Protein AF-A0A1M6U6J8-F1 (afdb_monomer)

Secondary structure (DSSP, 8-state):
-HHHHHHHHGGG-----------------PPPEEEPGGGS-HHHHHHHHHHHHHHT--SS--S-TTTTHHHHHHHHHHTSSEEEEETTTTEEEEE---

Organism: NCBI:txid564117

Structure (mmCIF, N/CA/C/O backbone):
data_AF-A0A1M6U6J8-F1
#
_entry.id   AF-A0A1M6U6J8-F1
#
loop_
_atom_site.group_PDB
_atom_site.id
_atom_site.type_symbol
_atom_site.label_atom_id
_atom_site.label_alt_id
_atom_site.label_comp_id
_atom_site.label_asym_id
_atom_site.label_entity_id
_atom_site.label_seq_id
_atom_site.pdbx_PDB_ins_code
_atom_site.Cartn_x
_atom_site.Cartn_y
_atom_site.Cartn_z
_atom_site.occupancy
_atom_site.B_iso_or_equiv
_atom_site.auth_seq_id
_atom_site.auth_comp_id
_atom_site.auth_asym_id
_atom_site.auth_atom_id
_atom_site.pdbx_PDB_model_num
ATOM 1 N N . MET A 1 1 ? -0.086 15.299 1.170 1.00 47.41 1 MET A N 1
ATOM 2 C CA . MET A 1 1 ? 0.025 14.135 2.081 1.00 47.41 1 MET A CA 1
ATOM 3 C C . MET A 1 1 ? -0.734 14.299 3.402 1.00 47.41 1 MET A C 1
ATOM 5 O O . MET A 1 1 ? -1.345 13.329 3.818 1.00 47.41 1 MET A O 1
ATOM 9 N N . ALA A 1 2 ? -0.816 15.489 4.019 1.00 41.66 2 ALA A N 1
ATOM 10 C CA . ALA A 1 2 ? -1.541 15.686 5.292 1.00 41.66 2 ALA A CA 1
ATOM 11 C C . ALA A 1 2 ? -3.062 15.377 5.265 1.00 41.66 2 ALA A C 1
ATOM 13 O O . ALA A 1 2 ? -3.633 15.023 6.290 1.00 41.66 2 ALA A O 1
ATOM 14 N N . GLY A 1 3 ? -3.728 15.469 4.106 1.00 43.16 3 GLY A N 1
ATOM 15 C CA . GLY A 1 3 ? -5.175 15.214 3.996 1.00 43.16 3 GLY A CA 1
ATOM 16 C C . GLY A 1 3 ? -5.586 13.735 3.957 1.00 43.16 3 GLY A C 1
ATOM 17 O O . GLY A 1 3 ? -6.739 13.419 4.225 1.00 43.16 3 GLY A O 1
ATOM 18 N N . ILE A 1 4 ? -4.652 12.831 3.638 1.00 49.97 4 ILE A N 1
ATOM 19 C CA . ILE A 1 4 ? -4.902 11.382 3.506 1.00 49.97 4 ILE A CA 1
ATOM 20 C C . ILE A 1 4 ? -5.106 10.759 4.889 1.00 49.97 4 ILE A C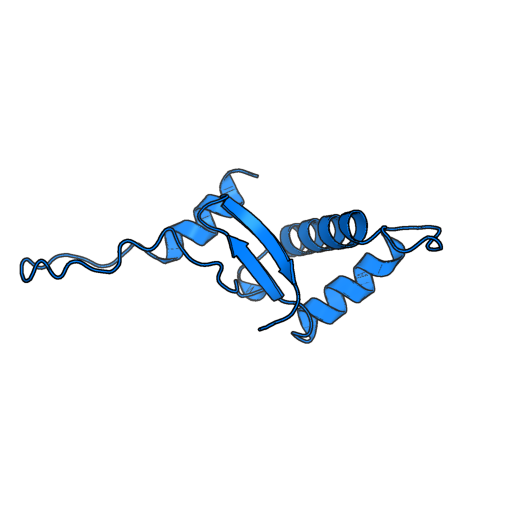 1
ATOM 22 O O . ILE A 1 4 ? -6.080 10.057 5.142 1.00 49.97 4 ILE A O 1
ATOM 26 N N . ILE A 1 5 ? -4.201 11.114 5.795 1.00 51.25 5 ILE A N 1
ATOM 27 C CA . ILE A 1 5 ? -4.165 10.694 7.194 1.00 51.25 5 ILE A CA 1
ATOM 28 C C . ILE A 1 5 ? -5.417 11.160 7.937 1.00 51.25 5 ILE A C 1
ATOM 30 O O . ILE A 1 5 ? -6.025 10.397 8.683 1.00 51.25 5 ILE A O 1
ATOM 34 N N . LEU A 1 6 ? -5.833 12.406 7.691 1.00 48.81 6 LEU A N 1
ATOM 35 C CA . LEU A 1 6 ? -6.988 12.990 8.359 1.00 48.81 6 LEU A CA 1
ATOM 36 C C . LEU A 1 6 ? -8.276 12.229 8.014 1.00 48.81 6 LEU A C 1
ATOM 38 O O . LEU A 1 6 ? -9.122 12.039 8.873 1.00 48.81 6 LEU A O 1
ATOM 42 N N . LYS A 1 7 ? -8.426 11.729 6.784 1.00 48.94 7 LYS A N 1
ATOM 43 C CA . LYS A 1 7 ? -9.659 11.045 6.372 1.00 48.94 7 LYS A CA 1
ATOM 44 C C . LYS A 1 7 ? -9.767 9.613 6.910 1.00 48.94 7 LYS A C 1
ATOM 46 O O . LYS A 1 7 ? -10.871 9.175 7.213 1.00 48.94 7 LYS A O 1
ATOM 51 N N . ILE A 1 8 ? -8.634 8.926 7.082 1.00 52.94 8 ILE A N 1
ATOM 52 C CA . ILE A 1 8 ? -8.565 7.592 7.705 1.00 52.94 8 ILE A CA 1
ATOM 53 C C . ILE A 1 8 ? -8.781 7.698 9.225 1.00 52.94 8 ILE A C 1
ATOM 55 O O . ILE A 1 8 ? -9.527 6.906 9.792 1.00 52.94 8 ILE A O 1
ATOM 59 N N . ALA A 1 9 ? -8.201 8.711 9.879 1.00 48.53 9 ALA A N 1
ATOM 60 C CA . ALA A 1 9 ? -8.334 8.920 11.323 1.00 48.53 9 ALA A CA 1
ATOM 61 C C . ALA A 1 9 ? -9.715 9.456 11.760 1.00 48.53 9 ALA A C 1
ATOM 63 O O . ALA A 1 9 ? -10.140 9.206 12.883 1.00 48.53 9 ALA A O 1
ATOM 64 N N . PHE A 1 10 ? -10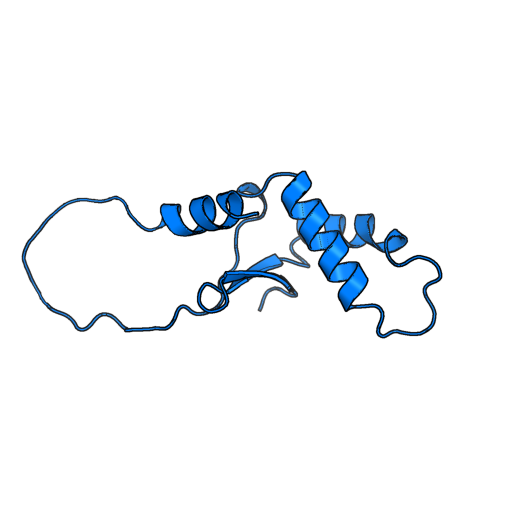.434 10.187 10.899 1.00 47.38 10 PHE A N 1
ATOM 65 C CA . PHE A 1 10 ? -11.729 10.787 11.257 1.00 47.38 10 PHE A CA 1
ATOM 66 C C . PHE A 1 10 ? -12.935 9.840 11.136 1.00 47.38 10 PHE A C 1
ATOM 68 O O . PHE A 1 10 ? -14.024 10.207 11.567 1.00 47.38 10 PHE A O 1
ATOM 75 N N . PHE A 1 11 ? -12.783 8.621 10.604 1.00 47.19 11 PHE A N 1
ATOM 76 C CA . PHE A 1 11 ? -13.903 7.668 10.519 1.00 47.19 11 PHE A CA 1
ATOM 77 C C . PHE A 1 11 ? -14.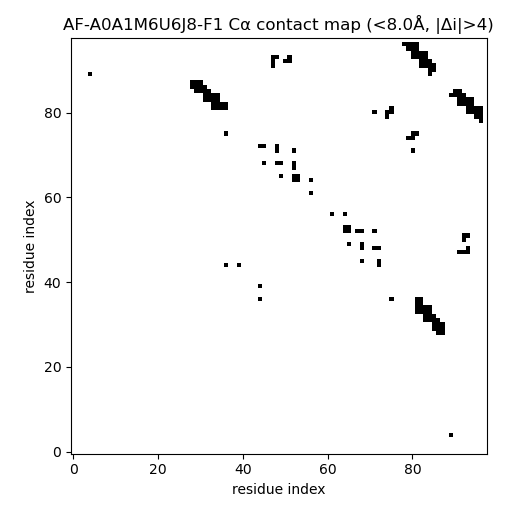228 6.983 11.865 1.00 47.19 11 PHE A C 1
ATOM 79 O O . PHE A 1 11 ? -15.219 6.268 11.970 1.00 47.19 11 PHE A O 1
ATOM 86 N N . THR A 1 12 ? -13.430 7.215 12.916 1.00 48.88 12 THR A N 1
ATOM 87 C CA . THR A 1 12 ? -13.623 6.620 14.253 1.00 48.88 12 THR A CA 1
ATOM 88 C C . THR A 1 12 ? -14.203 7.579 15.298 1.00 48.88 12 THR A C 1
ATOM 90 O O . THR A 1 12 ? -14.153 7.268 16.485 1.00 48.88 12 THR A O 1
ATOM 93 N N . GLY A 1 13 ? -14.724 8.747 14.914 1.00 48.69 13 GLY A N 1
ATOM 94 C CA . GLY A 1 13 ? -15.103 9.772 15.890 1.00 48.69 13 GLY A CA 1
ATOM 95 C C . GLY A 1 13 ? -16.320 10.600 15.514 1.00 48.69 13 GLY A C 1
ATOM 96 O O . GLY A 1 13 ? -16.167 11.787 15.267 1.00 48.69 13 GLY A O 1
ATOM 97 N N . ASP A 1 14 ? -17.511 10.000 15.524 1.00 49.50 14 ASP A N 1
ATOM 98 C CA . ASP A 1 14 ? -18.759 10.748 15.720 1.00 49.50 14 ASP A CA 1
ATOM 99 C C . ASP A 1 14 ? -19.856 9.805 16.243 1.00 49.50 14 ASP A C 1
ATOM 101 O O . ASP A 1 14 ? -20.370 9.005 15.474 1.00 49.50 14 ASP A O 1
ATOM 105 N N . TYR A 1 15 ? -20.146 9.821 17.552 1.00 38.81 15 TYR A N 1
ATOM 106 C CA . TYR A 1 15 ? -21.480 9.577 18.133 1.00 38.81 15 TYR A CA 1
ATOM 107 C C . TYR A 1 15 ? -21.514 10.046 19.605 1.00 38.81 15 TYR A C 1
ATOM 109 O O . TYR A 1 15 ? -20.537 9.946 20.343 1.00 38.81 15 TYR A O 1
ATOM 117 N N . MET A 1 16 ? -22.655 10.624 19.980 1.00 44.03 16 MET A N 1
ATOM 118 C CA . MET A 1 16 ? -22.905 11.546 21.095 1.00 44.03 16 MET A CA 1
ATOM 119 C C . MET A 1 16 ? -23.049 10.891 22.491 1.00 44.03 16 MET A C 1
ATOM 121 O O . MET A 1 16 ? -23.514 9.765 22.604 1.00 44.03 16 MET A O 1
ATOM 125 N N . SER A 1 17 ? -22.705 11.679 23.523 1.00 49.31 17 SER A N 1
ATOM 126 C CA . SER A 1 17 ? -23.179 11.731 24.927 1.00 49.31 17 SER A CA 1
ATOM 127 C C . SER A 1 17 ? -23.852 10.508 25.586 1.00 49.31 17 SER A C 1
ATOM 129 O O . SER A 1 17 ? -24.989 10.207 25.251 1.00 49.31 17 SER A O 1
ATOM 131 N N . ASP A 1 18 ? -23.238 9.962 26.652 1.00 41.31 18 ASP A N 1
ATOM 132 C CA . ASP A 1 18 ? -23.891 9.721 27.962 1.00 41.31 18 ASP A CA 1
ATOM 133 C C . ASP A 1 18 ? -22.852 9.435 29.075 1.00 41.31 18 ASP A C 1
ATOM 135 O O . ASP A 1 18 ? -21.771 8.895 28.832 1.00 41.31 18 ASP A O 1
ATOM 139 N N . GLU A 1 19 ? -23.169 9.846 30.301 1.00 56.84 19 GLU A N 1
ATOM 140 C CA . GLU A 1 19 ? -22.316 9.852 31.492 1.00 56.84 19 GLU A CA 1
ATOM 141 C C . GLU A 1 19 ? -22.522 8.569 32.319 1.00 56.84 19 GLU A C 1
ATOM 143 O O . GLU A 1 19 ? -23.367 8.542 33.205 1.00 56.84 19 GLU A O 1
ATOM 148 N N . ALA A 1 20 ? -21.749 7.498 32.080 1.00 44.75 20 ALA A N 1
ATOM 149 C CA . ALA A 1 20 ? -21.574 6.408 33.055 1.00 44.75 20 ALA A CA 1
ATOM 150 C C . ALA A 1 20 ? -20.423 5.448 32.697 1.00 44.75 20 ALA A C 1
ATOM 152 O O . ALA A 1 20 ? -20.327 4.955 31.580 1.00 44.75 20 ALA A O 1
ATOM 153 N N . ALA A 1 21 ? -19.638 5.092 33.720 1.00 40.62 21 ALA A N 1
ATOM 154 C CA . ALA A 1 21 ? -18.617 4.037 33.761 1.00 40.62 21 ALA A CA 1
ATOM 155 C C . ALA A 1 21 ? -17.267 4.349 33.086 1.00 40.62 21 ALA A C 1
ATOM 157 O O . ALA A 1 21 ? -16.995 4.017 31.936 1.00 40.62 21 ALA A O 1
ATOM 158 N N . HIS A 1 22 ? -16.358 4.876 33.908 1.00 47.59 22 HIS A N 1
ATOM 159 C CA . HIS A 1 22 ? -14.915 4.888 33.684 1.00 47.59 22 HIS A CA 1
ATOM 160 C C . HIS A 1 22 ? -14.374 3.441 33.729 1.00 47.59 22 HIS A C 1
ATOM 162 O O . HIS A 1 22 ? -13.779 3.001 34.711 1.00 47.59 22 HIS A O 1
ATOM 168 N N . GLN A 1 23 ? -14.639 2.652 32.687 1.00 46.06 23 GLN A N 1
ATOM 169 C CA . GLN A 1 23 ? -13.796 1.500 32.378 1.00 46.06 23 GLN A CA 1
ATOM 170 C C . GLN A 1 23 ? -12.474 2.082 31.859 1.00 46.06 23 GLN A C 1
ATOM 172 O O . GLN A 1 23 ? -12.531 2.899 30.939 1.00 46.06 23 GLN A O 1
ATOM 177 N N . PRO A 1 24 ? -11.298 1.713 32.395 1.00 46.50 24 PRO A N 1
ATOM 178 C CA . PRO A 1 24 ? -10.051 1.946 31.684 1.00 46.50 24 PRO A CA 1
ATOM 179 C C . PRO A 1 24 ? -10.110 1.111 30.397 1.00 46.50 24 PRO A C 1
ATOM 181 O O . PRO A 1 24 ? -9.758 -0.066 30.376 1.00 46.50 24 PRO A O 1
ATOM 184 N N . GLN A 1 25 ? -10.672 1.705 29.344 1.00 55.78 25 GLN A N 1
ATOM 185 C CA . GLN A 1 25 ? -10.592 1.222 27.971 1.00 55.78 25 GLN A CA 1
ATOM 186 C C . GLN A 1 25 ? -9.102 1.067 27.655 1.00 55.78 25 GLN A C 1
ATOM 188 O O . GLN A 1 25 ? -8.312 1.868 28.166 1.00 55.78 25 GLN A O 1
ATOM 193 N N . PRO A 1 26 ? -8.692 0.016 26.920 1.00 43.59 26 PRO A N 1
ATOM 194 C CA . PRO A 1 26 ? -7.274 -0.228 26.687 1.00 43.59 26 PRO A CA 1
ATOM 195 C C . PRO A 1 26 ? -6.650 1.076 26.192 1.00 43.59 26 PRO A C 1
ATOM 197 O O . PRO A 1 26 ? -7.252 1.715 25.339 1.00 43.59 26 PRO A O 1
ATOM 200 N N . ASP A 1 27 ? -5.519 1.492 26.764 1.00 54.97 27 ASP A N 1
ATOM 201 C CA . ASP A 1 27 ? -4.673 2.549 26.204 1.00 54.97 27 ASP A CA 1
ATOM 202 C C . ASP A 1 27 ? -3.677 1.848 25.265 1.00 54.97 27 ASP A C 1
ATOM 204 O O . ASP A 1 27 ? -2.659 1.304 25.715 1.00 54.97 27 ASP A O 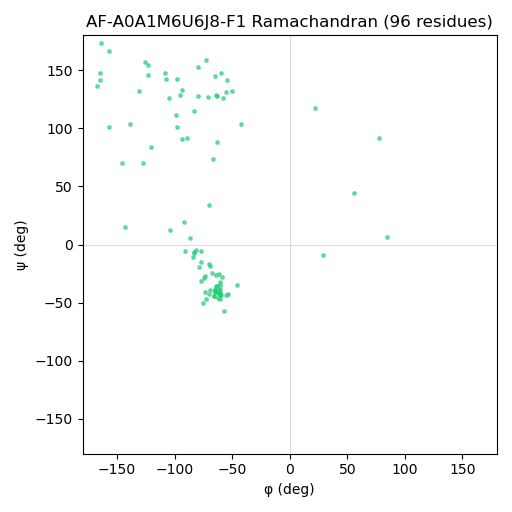1
ATOM 208 N N . PRO A 1 28 ? -4.019 1.717 23.975 1.00 50.47 28 PRO A N 1
ATOM 209 C CA . PRO A 1 28 ? -3.420 0.768 23.064 1.00 50.47 28 PRO A CA 1
ATOM 210 C C . PRO A 1 28 ? -2.831 1.607 21.944 1.00 50.47 28 PRO A C 1
ATOM 212 O O . PRO A 1 28 ? -3.534 1.868 20.978 1.00 50.47 28 PRO A O 1
ATOM 215 N N . ARG A 1 29 ? -1.620 2.149 22.100 1.00 56.25 29 ARG A N 1
ATOM 216 C CA . ARG A 1 29 ? -0.923 2.888 21.028 1.00 56.25 29 ARG A CA 1
ATOM 217 C C . ARG A 1 29 ? -1.116 2.113 19.716 1.00 56.25 29 ARG A C 1
ATOM 219 O O . ARG A 1 29 ? -0.589 1.013 19.582 1.00 56.25 29 ARG A O 1
ATOM 226 N N . GLN A 1 30 ? -2.009 2.630 18.877 1.00 66.31 30 GLN A N 1
ATOM 227 C CA . GLN A 1 30 ? -2.986 1.834 18.125 1.00 66.31 30 GLN A CA 1
ATOM 228 C C . GLN A 1 30 ? -2.306 0.778 17.240 1.00 66.31 30 GLN A C 1
ATOM 230 O O . GLN A 1 30 ? -1.396 1.080 16.473 1.00 66.31 30 GLN A O 1
ATOM 235 N N . GLU A 1 31 ? -2.703 -0.491 17.384 1.00 74.88 31 GLU A N 1
ATOM 236 C CA . GLU A 1 31 ? -2.145 -1.565 16.560 1.00 74.88 31 GLU A CA 1
ATOM 237 C C . GLU A 1 31 ? -2.418 -1.300 15.078 1.00 74.88 31 GLU A C 1
ATOM 239 O O . GLU A 1 31 ? -3.446 -0.727 14.706 1.00 74.88 31 GLU A O 1
ATOM 244 N N . LYS A 1 32 ? -1.488 -1.739 14.223 1.00 84.69 32 LYS A N 1
ATOM 245 C CA . LYS A 1 32 ? -1.663 -1.654 12.773 1.00 84.69 32 LYS A CA 1
ATOM 246 C C . LYS A 1 32 ? -2.956 -2.353 12.369 1.00 84.69 32 LYS A C 1
ATOM 248 O O . LYS A 1 32 ? -3.160 -3.510 12.734 1.00 84.69 32 LYS A O 1
ATOM 253 N N . PHE A 1 33 ? -3.774 -1.694 11.559 1.00 87.31 33 PHE A N 1
ATOM 254 C CA . PHE A 1 33 ? -5.019 -2.264 11.045 1.00 87.31 33 PHE A CA 1
ATOM 255 C C . PHE A 1 33 ? -5.079 -2.207 9.521 1.00 87.31 33 PHE A C 1
ATOM 257 O O . PHE A 1 33 ? -4.384 -1.412 8.885 1.00 87.31 33 PHE A O 1
ATOM 264 N N . ILE A 1 34 ? -5.898 -3.084 8.938 1.00 90.56 34 ILE A N 1
ATOM 265 C CA . ILE A 1 34 ? -6.128 -3.121 7.494 1.00 90.56 34 ILE A CA 1
ATOM 266 C C . ILE A 1 34 ? -7.120 -2.017 7.128 1.00 90.56 34 ILE A C 1
ATOM 268 O O . ILE A 1 34 ? -8.206 -1.938 7.699 1.00 90.56 34 ILE A O 1
ATOM 272 N N . VAL A 1 35 ? -6.749 -1.185 6.162 1.00 89.56 35 VAL A N 1
ATOM 273 C CA . VAL A 1 35 ? -7.624 -0.199 5.529 1.00 89.56 35 VAL A CA 1
ATOM 274 C C . VAL A 1 35 ? -8.222 -0.822 4.276 1.00 89.56 35 VAL A C 1
ATOM 276 O O . VAL A 1 35 ? -7.507 -1.404 3.457 1.00 89.56 35 VAL A O 1
ATOM 279 N N . ASP A 1 36 ? -9.534 -0.677 4.120 1.00 88.62 36 ASP A N 1
ATOM 280 C CA . ASP A 1 36 ? -10.216 -1.086 2.900 1.00 88.62 36 ASP A CA 1
ATOM 281 C C . ASP A 1 36 ? -9.714 -0.252 1.710 1.00 88.62 36 ASP A C 1
ATOM 283 O O . ASP A 1 36 ? -9.708 0.983 1.746 1.00 88.62 36 ASP A O 1
ATOM 287 N N . LYS A 1 37 ? -9.295 -0.936 0.641 1.00 87.25 37 LYS A N 1
ATOM 288 C CA . LYS A 1 37 ? -8.816 -0.304 -0.593 1.00 87.25 37 LYS A CA 1
ATOM 289 C C . LYS A 1 37 ? -9.878 0.601 -1.222 1.00 87.25 37 LYS A C 1
ATOM 291 O O . LYS A 1 37 ? -9.511 1.563 -1.885 1.00 87.25 37 LYS A O 1
ATOM 296 N N . GLU A 1 38 ? -11.167 0.320 -1.013 1.00 89.75 38 GLU A N 1
ATOM 297 C CA . GLU A 1 38 ? -12.271 1.109 -1.576 1.00 89.75 38 GLU A CA 1
ATOM 298 C C . GLU A 1 38 ? -12.389 2.503 -0.938 1.00 89.75 38 GLU A C 1
ATOM 300 O O . GLU A 1 38 ? -12.993 3.407 -1.514 1.00 89.75 38 GLU A O 1
ATOM 305 N N . LEU A 1 39 ? -11.760 2.711 0.225 1.00 88.69 39 LEU A N 1
ATOM 306 C CA . LEU A 1 39 ? -11.682 4.013 0.892 1.00 88.69 39 LEU A CA 1
ATOM 307 C C . LEU A 1 39 ? -10.550 4.899 0.348 1.00 88.69 39 LEU A C 1
ATOM 309 O O . LEU A 1 39 ? -10.446 6.068 0.730 1.00 88.69 39 LEU A O 1
ATOM 313 N N . LEU A 1 40 ? -9.699 4.353 -0.523 1.00 87.75 40 LEU A N 1
ATOM 314 C CA . LEU A 1 40 ? -8.541 5.026 -1.096 1.00 87.75 40 LEU A CA 1
ATOM 315 C C . LEU A 1 40 ? -8.793 5.367 -2.564 1.00 87.75 40 LEU A C 1
ATOM 317 O O . LEU A 1 40 ? -9.397 4.604 -3.314 1.00 87.75 40 LEU A O 1
ATOM 321 N N . THR A 1 41 ? -8.303 6.526 -2.993 1.00 91.88 41 THR A N 1
ATOM 322 C CA . THR A 1 41 ? -8.321 6.897 -4.407 1.00 91.88 41 THR A CA 1
ATOM 323 C C . THR A 1 41 ? -7.290 6.088 -5.189 1.00 91.88 41 THR A C 1
ATOM 325 O O . THR A 1 41 ? -6.301 5.598 -4.637 1.00 91.88 41 THR A O 1
ATOM 328 N N . GLU A 1 42 ? -7.486 6.001 -6.504 1.00 89.19 42 GLU A N 1
ATOM 329 C CA . GLU A 1 42 ? -6.537 5.348 -7.410 1.00 89.19 42 GLU A CA 1
ATOM 330 C C . GLU A 1 42 ? -5.118 5.921 -7.255 1.00 89.19 42 GLU A C 1
ATOM 332 O O . GLU A 1 42 ? -4.157 5.167 -7.132 1.00 89.19 42 GLU A O 1
ATOM 337 N N . ASP A 1 43 ? -4.988 7.246 -7.141 1.00 90.00 43 ASP A N 1
ATOM 338 C CA . ASP A 1 43 ? -3.702 7.917 -6.914 1.00 90.00 43 ASP A CA 1
ATOM 339 C C . ASP A 1 43 ? -3.025 7.489 -5.603 1.00 90.00 43 ASP A C 1
ATOM 341 O O . ASP A 1 43 ? -1.805 7.327 -5.551 1.00 90.00 43 ASP A O 1
ATOM 345 N N . GLN A 1 44 ? -3.800 7.283 -4.534 1.00 87.69 44 GLN A N 1
ATOM 346 C CA . GLN A 1 44 ? -3.269 6.838 -3.243 1.00 87.69 44 GLN A CA 1
ATOM 347 C C . GLN A 1 44 ? -2.782 5.390 -3.311 1.00 87.69 44 GLN A C 1
ATOM 349 O O . GLN A 1 44 ? -1.708 5.077 -2.797 1.00 87.69 44 GLN A O 1
ATOM 354 N N . LEU A 1 45 ? -3.546 4.517 -3.971 1.00 91.00 45 LEU A N 1
ATOM 355 C CA . LEU A 1 45 ? -3.162 3.123 -4.191 1.00 91.00 45 LEU A CA 1
ATOM 356 C C . LEU A 1 45 ? -1.927 3.016 -5.091 1.00 91.00 45 LEU A C 1
ATOM 358 O O . LEU A 1 45 ? -1.027 2.230 -4.798 1.00 91.00 45 LEU A O 1
ATOM 362 N N . ASN A 1 46 ? -1.847 3.843 -6.136 1.00 91.25 46 ASN A N 1
ATOM 363 C CA . ASN A 1 46 ? -0.678 3.937 -7.006 1.00 91.25 46 ASN A CA 1
ATOM 364 C C . ASN A 1 46 ? 0.568 4.369 -6.226 1.00 91.25 46 ASN A C 1
ATOM 366 O O . ASN A 1 46 ? 1.600 3.711 -6.335 1.00 91.25 46 ASN A O 1
ATOM 370 N N . GLY A 1 47 ? 0.465 5.401 -5.383 1.00 90.44 47 GLY A N 1
ATOM 371 C CA . GLY A 1 47 ? 1.579 5.842 -4.538 1.00 90.44 47 GLY A CA 1
ATOM 372 C C . GLY A 1 47 ? 2.069 4.747 -3.584 1.00 90.44 47 GLY A C 1
ATOM 373 O O . GLY A 1 47 ? 3.269 4.496 -3.488 1.00 90.44 47 GLY A O 1
ATOM 374 N N . LEU A 1 48 ? 1.146 4.022 -2.943 1.00 90.56 48 LEU A N 1
ATOM 375 C CA . LEU A 1 48 ? 1.490 2.885 -2.082 1.00 90.56 48 LEU A CA 1
ATOM 376 C C . LEU A 1 48 ? 2.161 1.746 -2.862 1.00 90.56 48 LEU A C 1
ATOM 378 O O . LEU A 1 48 ? 3.124 1.153 -2.373 1.00 90.56 48 LEU A O 1
ATOM 382 N N . ALA A 1 49 ? 1.684 1.446 -4.0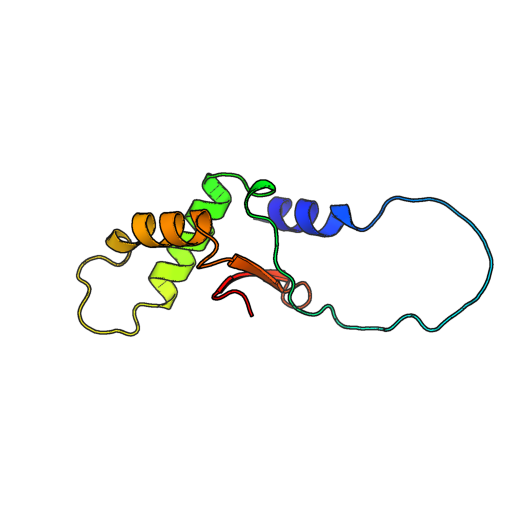73 1.00 89.75 49 ALA A N 1
ATOM 383 C CA . ALA A 1 49 ? 2.269 0.422 -4.933 1.00 89.75 49 ALA A CA 1
ATOM 384 C C . ALA A 1 49 ? 3.693 0.790 -5.379 1.00 89.75 49 ALA A C 1
ATOM 386 O O . ALA A 1 49 ? 4.570 -0.072 -5.389 1.00 89.75 49 ALA A O 1
ATOM 387 N N . GLU A 1 50 ? 3.947 2.059 -5.700 1.00 88.81 50 GLU A N 1
ATOM 388 C CA . GLU A 1 50 ? 5.276 2.568 -6.058 1.00 88.81 50 GLU A CA 1
ATOM 389 C C . GLU A 1 50 ? 6.253 2.508 -4.879 1.00 88.81 50 GLU A C 1
ATOM 391 O O . GLU A 1 50 ? 7.382 2.031 -5.029 1.00 88.81 50 GLU A O 1
ATOM 396 N N . GLU A 1 51 ? 5.818 2.913 -3.685 1.00 87.00 51 GLU A N 1
ATOM 397 C CA . GLU A 1 51 ? 6.612 2.769 -2.461 1.00 87.00 51 GLU A CA 1
ATOM 398 C C . GLU A 1 51 ? 6.928 1.302 -2.147 1.00 87.00 51 GLU A C 1
ATOM 400 O O . GLU A 1 51 ? 8.054 0.964 -1.780 1.00 87.00 51 GLU A O 1
ATOM 405 N N . TYR A 1 52 ? 5.954 0.408 -2.313 1.00 85.50 52 TYR A N 1
ATOM 406 C CA . TYR A 1 52 ? 6.148 -1.020 -2.077 1.00 85.50 52 TYR A CA 1
ATOM 407 C C . TYR A 1 52 ? 7.129 -1.633 -3.072 1.00 85.50 52 TYR A C 1
ATOM 409 O O . TYR A 1 52 ? 8.040 -2.355 -2.665 1.00 85.50 52 TYR A O 1
ATOM 417 N N . CYS A 1 53 ? 6.993 -1.285 -4.355 1.00 83.50 53 CYS A N 1
ATOM 418 C CA . CYS A 1 53 ? 7.942 -1.683 -5.382 1.00 83.50 53 CYS A CA 1
ATOM 419 C C . CYS A 1 53 ? 9.343 -1.207 -5.001 1.00 83.50 53 CYS A C 1
ATOM 421 O O . CYS A 1 53 ? 10.219 -2.043 -4.835 1.00 83.50 53 CYS A O 1
ATOM 423 N N . THR A 1 54 ? 9.540 0.099 -4.778 1.00 80.19 54 THR A N 1
ATOM 424 C CA . THR A 1 54 ? 10.852 0.715 -4.482 1.00 80.19 54 THR A CA 1
ATOM 425 C C . THR A 1 54 ? 11.522 0.175 -3.212 1.00 80.19 54 THR A C 1
ATOM 427 O O . THR A 1 54 ? 12.740 0.010 -3.202 1.00 80.19 54 THR A O 1
ATOM 430 N N . ARG A 1 55 ? 10.758 -0.173 -2.166 1.00 75.00 55 ARG A N 1
ATOM 431 C CA . ARG A 1 55 ? 11.298 -0.787 -0.935 1.00 75.00 55 ARG A CA 1
ATOM 432 C C . ARG A 1 55 ? 11.704 -2.252 -1.100 1.00 75.00 55 ARG A C 1
ATOM 434 O O . ARG A 1 55 ? 12.597 -2.703 -0.387 1.00 75.00 55 ARG A O 1
ATOM 441 N N . LEU A 1 56 ? 11.068 -2.993 -2.009 1.00 62.47 56 LEU A N 1
ATOM 442 C CA . LEU A 1 56 ? 11.364 -4.407 -2.267 1.00 62.47 56 LEU A CA 1
ATOM 443 C C . LEU A 1 56 ? 12.493 -4.643 -3.280 1.00 62.47 56 LEU A C 1
ATOM 445 O O . LEU A 1 56 ? 12.810 -5.800 -3.556 1.00 62.47 56 LEU A O 1
ATOM 449 N N . HIS A 1 57 ? 13.182 -3.598 -3.758 1.00 59.88 57 HIS A N 1
ATOM 450 C CA . HIS A 1 57 ? 14.384 -3.714 -4.616 1.00 59.88 57 HIS A CA 1
ATOM 451 C C . HIS A 1 57 ? 15.632 -4.250 -3.901 1.00 59.88 57 HIS A C 1
ATOM 453 O O . HIS A 1 57 ? 16.760 -3.888 -4.217 1.00 59.88 57 HIS A O 1
ATOM 459 N N . GLY A 1 58 ? 15.435 -5.157 -2.946 1.00 52.03 58 GLY A N 1
ATOM 460 C CA . GLY A 1 58 ? 16.462 -5.999 -2.341 1.00 52.03 58 GLY A CA 1
ATOM 461 C C . GLY A 1 58 ? 16.639 -7.359 -3.027 1.00 52.03 58 GLY A C 1
ATOM 462 O O . GLY A 1 58 ? 17.176 -8.267 -2.401 1.00 52.03 58 GLY A O 1
ATOM 463 N N . LEU A 1 59 ? 16.190 -7.540 -4.275 1.00 47.66 59 LEU A N 1
ATOM 464 C CA . LEU A 1 59 ? 16.423 -8.759 -5.063 1.00 47.66 59 LEU A CA 1
ATOM 465 C C . LEU A 1 59 ? 17.029 -8.405 -6.429 1.00 47.66 59 LEU A C 1
ATOM 467 O O . LEU A 1 59 ? 16.358 -8.465 -7.449 1.00 47.66 59 LEU A O 1
ATOM 471 N N . ASN A 1 60 ? 18.287 -7.963 -6.375 1.00 52.38 60 ASN A N 1
ATOM 472 C CA . ASN A 1 60 ? 19.417 -8.030 -7.322 1.00 52.38 60 ASN A CA 1
ATOM 473 C C . ASN A 1 60 ? 19.265 -8.086 -8.865 1.00 52.38 60 ASN A C 1
ATOM 475 O O . ASN A 1 60 ? 20.292 -7.906 -9.505 1.00 52.38 60 ASN A O 1
ATOM 479 N N . ASP A 1 61 ? 18.097 -8.259 -9.496 1.00 55.16 61 ASP A N 1
ATOM 480 C CA . ASP A 1 61 ? 18.016 -8.562 -10.942 1.00 55.16 61 ASP A CA 1
ATOM 481 C C . ASP A 1 61 ? 16.834 -7.908 -11.702 1.00 55.16 61 ASP A C 1
ATOM 483 O O . ASP A 1 61 ? 16.528 -8.302 -12.826 1.00 55.16 61 ASP A O 1
ATOM 487 N N . THR A 1 62 ? 16.144 -6.903 -11.142 1.00 56.00 62 THR A N 1
ATOM 488 C CA . THR A 1 62 ? 15.040 -6.212 -11.853 1.00 56.00 62 THR A CA 1
ATOM 489 C C . THR A 1 62 ? 15.507 -4.888 -12.474 1.00 56.00 62 THR A C 1
ATOM 491 O O . THR A 1 62 ? 15.783 -3.933 -11.754 1.00 56.00 62 THR A O 1
ATOM 494 N N . GLU A 1 63 ? 15.559 -4.801 -13.812 1.00 60.75 63 GLU A N 1
ATOM 495 C CA . GLU A 1 63 ? 16.008 -3.598 -14.552 1.00 60.75 63 GLU A CA 1
ATOM 496 C C . GLU A 1 63 ? 15.100 -2.369 -14.357 1.00 60.75 63 GLU A C 1
ATOM 498 O O . GLU A 1 63 ? 15.564 -1.234 -14.480 1.00 60.75 63 GLU A O 1
ATOM 503 N N . ASN A 1 64 ? 13.812 -2.564 -14.047 1.00 65.44 64 ASN A N 1
ATOM 504 C CA . ASN A 1 64 ? 12.887 -1.464 -13.772 1.00 65.44 64 ASN A CA 1
ATOM 505 C C .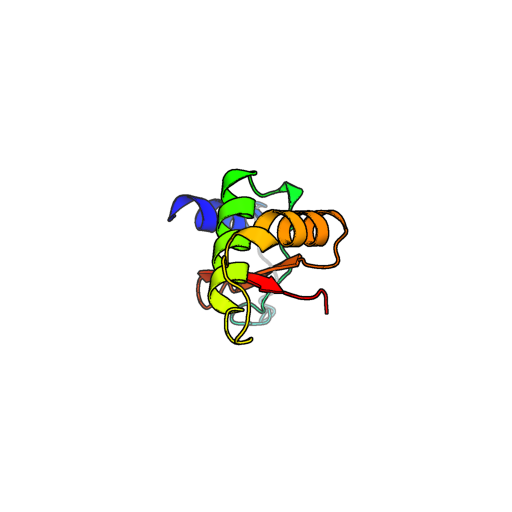 ASN A 1 64 ? 11.961 -1.765 -12.582 1.00 65.44 64 ASN A C 1
ATOM 507 O O . ASN A 1 64 ? 10.957 -2.463 -12.737 1.00 65.44 64 ASN A O 1
ATOM 511 N N . PRO A 1 65 ? 12.236 -1.158 -11.420 1.00 64.88 65 PRO A N 1
ATOM 512 C CA . PRO A 1 65 ? 11.412 -1.234 -10.228 1.00 64.88 65 PRO A CA 1
ATOM 513 C C . PRO A 1 65 ? 9.913 -1.049 -10.373 1.00 64.88 65 PRO A C 1
ATOM 515 O O . PRO A 1 65 ? 9.143 -1.672 -9.647 1.00 64.88 65 PRO A O 1
ATOM 518 N N . LEU A 1 66 ? 9.498 -0.184 -11.291 1.00 71.94 66 LEU A N 1
ATOM 519 C CA . LEU A 1 66 ? 8.100 0.180 -11.464 1.00 71.94 66 LEU A CA 1
ATOM 520 C C . LEU A 1 66 ? 7.380 -0.719 -12.472 1.00 71.94 66 LEU A C 1
ATOM 522 O O . LEU A 1 66 ? 6.163 -0.608 -12.609 1.00 71.94 66 LEU A O 1
ATOM 526 N N . ALA A 1 67 ? 8.095 -1.627 -13.148 1.00 74.50 67 ALA A N 1
ATOM 527 C CA . ALA A 1 67 ? 7.484 -2.609 -14.042 1.00 74.50 67 ALA A CA 1
ATOM 528 C C . ALA A 1 67 ? 6.495 -3.520 -13.291 1.00 74.50 67 ALA A C 1
ATOM 530 O O . ALA A 1 67 ? 5.446 -3.874 -13.826 1.00 74.50 67 ALA A O 1
ATOM 531 N N . GLU A 1 68 ? 6.771 -3.796 -12.014 1.00 78.56 68 GLU A N 1
ATOM 532 C CA . GLU A 1 68 ? 5.932 -4.632 -11.151 1.00 78.56 68 GLU A CA 1
ATOM 533 C C . GLU A 1 68 ? 4.731 -3.886 -10.548 1.00 78.56 68 GLU A C 1
ATOM 535 O O . GLU A 1 68 ? 3.868 -4.509 -9.927 1.00 78.56 68 GLU A O 1
ATOM 540 N N . ARG A 1 69 ? 4.602 -2.565 -10.755 1.00 86.62 69 ARG A N 1
ATOM 541 C CA . ARG A 1 69 ? 3.514 -1.760 -10.166 1.00 86.62 69 ARG A CA 1
ATOM 542 C C . ARG A 1 69 ? 2.135 -2.319 -10.521 1.00 86.62 69 ARG A C 1
ATOM 544 O O . ARG A 1 69 ? 1.272 -2.440 -9.655 1.00 86.62 69 ARG A O 1
ATOM 551 N N . SER A 1 70 ? 1.934 -2.710 -11.778 1.00 86.19 70 SER A N 1
ATOM 552 C CA . SER A 1 70 ? 0.674 -3.304 -12.244 1.00 86.19 70 SER A CA 1
ATOM 553 C C . SER A 1 70 ? 0.377 -4.646 -11.564 1.00 86.19 70 SER A C 1
ATOM 555 O O . SER A 1 70 ? -0.778 -4.937 -11.255 1.00 86.19 70 SER A O 1
ATOM 557 N N . HIS A 1 71 ? 1.406 -5.453 -11.284 1.00 86.25 71 HIS A N 1
ATOM 558 C CA . HIS A 1 71 ? 1.258 -6.713 -10.554 1.00 86.25 71 HIS A CA 1
ATOM 559 C C . HIS A 1 71 ? 0.906 -6.476 -9.083 1.00 86.25 71 HIS A C 1
ATOM 561 O O . HIS A 1 71 ? 0.040 -7.168 -8.546 1.00 86.25 71 HIS A O 1
ATOM 567 N N . VAL A 1 72 ? 1.505 -5.460 -8.457 1.00 88.75 72 VAL A N 1
ATOM 568 C CA . VAL A 1 72 ? 1.183 -5.036 -7.088 1.00 88.75 72 VAL A CA 1
ATOM 569 C C . VAL A 1 72 ? -0.266 -4.554 -6.991 1.00 88.75 72 VAL A C 1
ATOM 571 O O . VAL A 1 72 ? -1.003 -5.014 -6.123 1.00 88.75 72 VAL A O 1
ATOM 574 N N . LEU A 1 73 ? -0.730 -3.717 -7.922 1.00 90.44 73 LEU A N 1
ATOM 575 C CA . LEU A 1 73 ? -2.134 -3.286 -7.978 1.00 90.44 73 LEU A CA 1
ATOM 576 C C . LEU A 1 73 ? -3.095 -4.467 -8.182 1.00 90.44 73 LEU A C 1
ATOM 578 O O . LEU A 1 73 ? -4.152 -4.528 -7.553 1.00 90.44 73 LEU A O 1
ATOM 582 N N . ALA A 1 74 ? -2.723 -5.443 -9.015 1.00 91.12 74 ALA A N 1
ATOM 583 C CA . ALA A 1 74 ? -3.511 -6.658 -9.194 1.00 91.12 74 ALA A CA 1
ATOM 584 C C . ALA A 1 74 ? -3.566 -7.506 -7.909 1.00 91.12 74 ALA A C 1
ATOM 586 O O . ALA A 1 74 ? -4.623 -8.050 -7.591 1.00 91.12 74 ALA A O 1
ATOM 587 N N . ALA A 1 75 ? -2.469 -7.588 -7.151 1.00 90.44 75 ALA A N 1
ATOM 588 C CA . ALA A 1 75 ? -2.422 -8.263 -5.853 1.00 90.44 75 ALA A CA 1
ATOM 589 C C . ALA A 1 75 ? -3.316 -7.569 -4.811 1.00 90.44 75 ALA A C 1
ATOM 591 O O . ALA A 1 75 ? -4.065 -8.248 -4.110 1.00 90.44 75 ALA A O 1
ATOM 592 N N . ILE A 1 76 ? -3.330 -6.230 -4.780 1.00 90.69 76 ILE A N 1
ATOM 593 C CA . ILE A 1 76 ? -4.277 -5.452 -3.961 1.00 90.69 76 ILE A CA 1
ATOM 594 C C . ILE A 1 76 ? -5.714 -5.751 -4.377 1.00 90.69 76 ILE A C 1
ATOM 596 O O . ILE A 1 76 ? -6.594 -5.956 -3.542 1.00 90.69 76 ILE A O 1
ATOM 600 N N . SER A 1 77 ? -5.966 -5.807 -5.686 1.00 90.31 77 SER A N 1
ATOM 601 C CA . SER A 1 77 ? -7.304 -6.067 -6.199 1.00 90.31 77 SER A CA 1
ATOM 602 C C . SER A 1 77 ? -7.841 -7.430 -5.752 1.00 90.31 77 SER A C 1
ATOM 604 O O . SER A 1 77 ? -8.996 -7.508 -5.330 1.00 90.31 77 SER A O 1
ATOM 606 N N . ARG A 1 78 ? -6.989 -8.466 -5.778 1.00 92.19 78 ARG A N 1
ATOM 607 C CA . ARG A 1 78 ? -7.312 -9.836 -5.347 1.00 92.19 78 ARG A CA 1
ATOM 608 C C . ARG A 1 78 ? -7.337 -10.036 -3.828 1.00 92.19 78 ARG A C 1
ATOM 610 O O . ARG A 1 78 ? -7.870 -11.045 -3.381 1.00 92.19 78 ARG A O 1
ATOM 617 N N . GLY A 1 79 ? -6.787 -9.101 -3.052 1.00 89.38 79 GLY A N 1
ATOM 618 C CA . GLY A 1 79 ? -6.649 -9.227 -1.597 1.00 89.38 79 GLY A CA 1
ATOM 619 C C . GLY A 1 79 ? -5.403 -9.997 -1.145 1.00 89.38 79 GLY A C 1
ATOM 620 O O . GLY A 1 79 ? -5.239 -10.224 0.048 1.00 89.38 79 GLY A O 1
ATOM 621 N N . ASP A 1 80 ? -4.502 -10.352 -2.069 1.00 90.38 80 ASP A N 1
ATOM 622 C CA . ASP A 1 80 ? -3.199 -10.963 -1.750 1.00 90.38 80 ASP A CA 1
ATOM 623 C C . ASP A 1 80 ? -2.278 -9.966 -1.021 1.00 90.38 80 ASP A C 1
ATOM 625 O O . ASP A 1 80 ? -1.354 -10.347 -0.301 1.00 90.38 80 ASP A O 1
ATOM 629 N N . LEU A 1 81 ? -2.531 -8.671 -1.228 1.00 91.94 81 LEU A N 1
ATOM 630 C CA . LEU A 1 81 ? -1.830 -7.560 -0.610 1.00 91.94 81 LEU A CA 1
ATOM 631 C C . LEU A 1 81 ? -2.860 -6.580 -0.045 1.00 91.94 81 LEU A C 1
ATOM 633 O O . LEU A 1 81 ? -3.809 -6.207 -0.729 1.00 91.94 81 LEU A O 1
ATOM 637 N N . VAL A 1 82 ? -2.676 -6.146 1.194 1.00 93.12 82 VAL A N 1
ATOM 638 C CA . VAL A 1 82 ? -3.601 -5.237 1.876 1.00 93.12 82 VAL A CA 1
ATOM 639 C C . VAL A 1 82 ? -2.883 -3.976 2.335 1.00 93.12 82 VAL A C 1
ATOM 641 O O . VAL A 1 82 ? -1.665 -3.976 2.544 1.00 93.12 82 VAL A O 1
ATOM 644 N N . VAL A 1 83 ? -3.641 -2.888 2.482 1.00 92.25 83 VAL A N 1
ATOM 645 C CA . VAL A 1 83 ? -3.122 -1.629 3.016 1.00 92.25 83 VAL A CA 1
ATOM 646 C C . VAL A 1 83 ? -3.152 -1.702 4.532 1.00 92.25 83 VAL A C 1
ATOM 648 O O . VAL A 1 83 ? -4.217 -1.766 5.132 1.00 92.25 83 VAL A O 1
ATOM 651 N N . TRP A 1 84 ? -1.983 -1.672 5.153 1.00 92.44 84 TRP A N 1
ATOM 652 C CA . TRP A 1 84 ? -1.831 -1.548 6.593 1.00 92.44 84 TRP A CA 1
ATOM 653 C C . TRP A 1 84 ? -1.619 -0.085 6.959 1.00 92.44 84 TRP A C 1
ATOM 655 O O . TRP A 1 84 ? -0.727 0.563 6.410 1.00 92.44 84 TRP A O 1
ATOM 665 N N . PHE A 1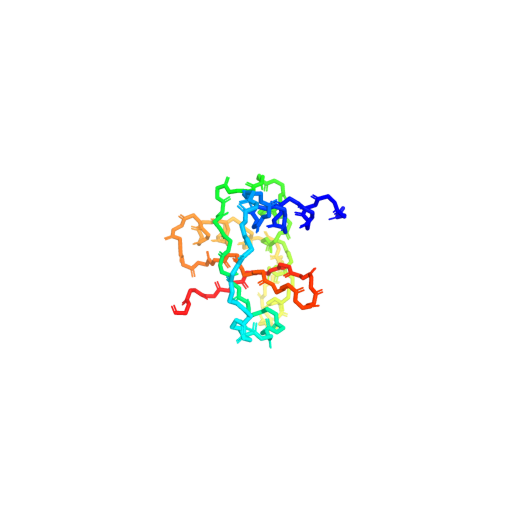 85 ? -2.398 0.422 7.909 1.00 88.56 85 PHE A N 1
ATOM 666 C CA . PHE A 1 85 ? -2.166 1.722 8.525 1.00 88.56 85 PHE A CA 1
ATOM 667 C C . PHE A 1 85 ? -1.590 1.534 9.923 1.00 88.56 85 PHE A C 1
ATOM 669 O O . PHE A 1 85 ? -2.156 0.807 10.738 1.00 88.56 85 PHE A O 1
ATOM 676 N N . ASP A 1 86 ? -0.451 2.174 10.171 1.00 87.19 86 ASP A N 1
ATOM 677 C CA . ASP A 1 86 ? 0.161 2.325 11.482 1.00 87.19 86 ASP A CA 1
ATOM 678 C C . ASP A 1 86 ? -0.206 3.709 12.035 1.00 87.19 86 ASP A C 1
ATOM 680 O O . ASP A 1 86 ? 0.379 4.709 11.616 1.00 87.19 86 ASP A O 1
ATOM 684 N N . PRO A 1 87 ? -1.181 3.794 12.943 1.00 80.62 87 PRO A N 1
ATOM 685 C CA . PRO A 1 87 ? -1.582 5.054 13.568 1.00 80.62 87 PRO A CA 1
ATOM 686 C C . PRO A 1 87 ? -0.540 5.635 14.538 1.00 80.62 87 PRO A C 1
ATOM 688 O O . PRO A 1 87 ? -0.609 6.827 14.832 1.00 80.62 87 PRO A O 1
ATOM 691 N N . VAL A 1 88 ? 0.424 4.842 15.025 1.00 84.50 88 VAL A N 1
ATOM 692 C CA . VAL A 1 88 ? 1.492 5.327 15.917 1.00 84.50 88 VAL A CA 1
ATOM 693 C C . VAL A 1 88 ? 2.523 6.113 15.119 1.00 84.50 88 VAL A C 1
ATOM 695 O O . VAL A 1 88 ? 2.851 7.245 15.464 1.00 84.50 88 VAL A O 1
ATOM 698 N N . GLU A 1 89 ? 2.997 5.524 14.024 1.00 83.75 89 GLU A N 1
ATOM 699 C CA . GLU A 1 89 ? 3.957 6.156 13.111 1.00 83.75 89 GLU A CA 1
ATOM 700 C C . GLU A 1 89 ? 3.267 7.065 12.082 1.00 83.75 89 GLU A C 1
ATOM 702 O O . GLU A 1 89 ? 3.919 7.833 11.375 1.00 83.75 89 GLU A O 1
ATOM 707 N N . ASN A 1 90 ? 1.936 6.995 12.007 1.00 82.88 90 ASN A N 1
ATOM 708 C CA . ASN A 1 90 ? 1.108 7.705 11.045 1.00 82.88 90 ASN A CA 1
ATOM 709 C C . ASN A 1 90 ? 1.521 7.423 9.586 1.00 82.88 90 ASN A C 1
ATOM 711 O O . ASN A 1 90 ? 1.632 8.324 8.747 1.00 82.88 90 ASN A O 1
ATOM 715 N N . ILE A 1 91 ? 1.773 6.146 9.293 1.00 84.62 91 ILE A N 1
ATOM 716 C CA . ILE A 1 91 ? 2.209 5.665 7.978 1.00 84.62 91 ILE A CA 1
ATOM 717 C C . ILE A 1 91 ? 1.253 4.605 7.442 1.00 84.62 91 ILE A C 1
ATOM 719 O O . ILE A 1 91 ? 0.726 3.781 8.186 1.00 84.62 91 ILE A O 1
ATOM 723 N N . ALA A 1 92 ? 1.071 4.594 6.125 1.00 89.25 92 ALA A N 1
ATOM 724 C CA . ALA A 1 92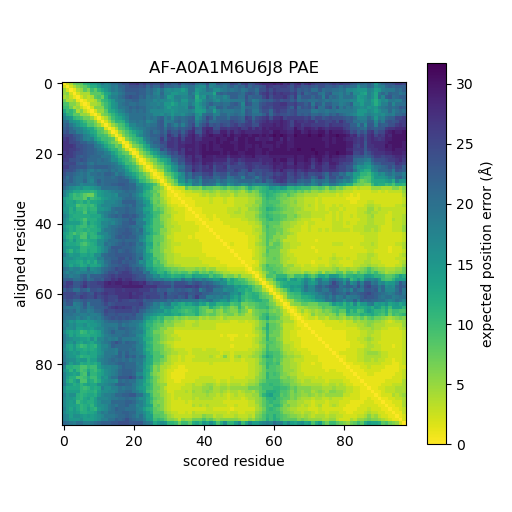 ? 0.413 3.508 5.412 1.00 89.25 92 ALA A CA 1
ATOM 725 C C . ALA A 1 92 ? 1.447 2.723 4.599 1.00 89.25 92 ALA A C 1
ATOM 727 O O . ALA A 1 92 ? 2.430 3.285 4.116 1.00 89.25 92 ALA A O 1
ATOM 728 N N . GLY A 1 93 ? 1.232 1.422 4.442 1.00 89.94 93 GLY A N 1
ATOM 729 C CA . GLY A 1 93 ? 2.091 0.564 3.636 1.00 89.94 93 GLY A CA 1
ATOM 730 C C . GLY A 1 93 ? 1.364 -0.687 3.170 1.00 89.94 93 GLY A C 1
ATOM 731 O O . GLY A 1 93 ? 0.291 -1.018 3.665 1.00 89.94 93 GLY A O 1
ATOM 732 N N . LEU A 1 94 ? 1.956 -1.386 2.209 1.00 91.12 94 LEU A N 1
ATOM 733 C CA . LEU A 1 94 ? 1.406 -2.628 1.681 1.0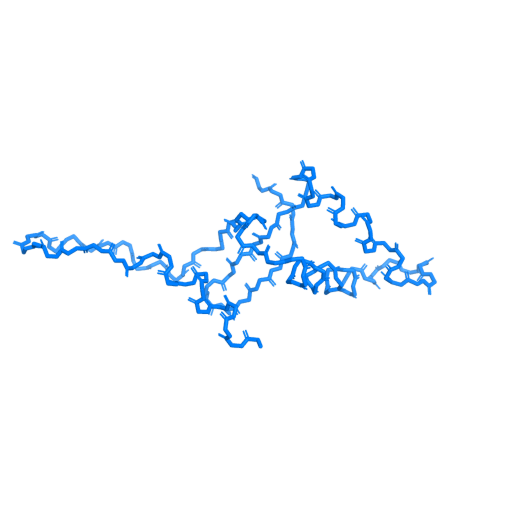0 91.12 94 LEU A CA 1
ATOM 734 C C . LEU A 1 94 ? 2.072 -3.845 2.328 1.00 91.12 94 LEU A C 1
ATOM 736 O O . LEU A 1 94 ? 3.278 -3.847 2.583 1.00 91.12 94 LEU A O 1
ATOM 740 N N . GLY A 1 95 ? 1.289 -4.891 2.581 1.00 89.31 95 GLY A N 1
ATOM 741 C CA . GLY A 1 95 ? 1.782 -6.145 3.149 1.00 89.31 95 GLY A CA 1
ATOM 742 C C . GLY A 1 95 ? 0.790 -7.290 2.983 1.00 89.31 95 GLY A C 1
ATOM 743 O O . GLY A 1 95 ? -0.332 -7.082 2.530 1.00 89.31 95 GLY A O 1
ATOM 744 N N . ALA A 1 96 ? 1.203 -8.504 3.348 1.00 88.31 96 ALA A N 1
ATOM 745 C CA . ALA A 1 96 ? 0.313 -9.662 3.330 1.00 88.31 96 ALA A CA 1
ATOM 746 C C . ALA A 1 96 ? -0.829 -9.497 4.359 1.00 88.31 96 ALA A C 1
ATOM 748 O O . ALA A 1 96 ? -0.594 -8.916 5.429 1.00 88.31 96 ALA A O 1
ATOM 749 N N . PRO A 1 97 ? -2.047 -9.992 4.070 1.00 84.12 97 PRO A N 1
ATOM 750 C CA . PRO A 1 97 ? -3.079 -10.158 5.089 1.00 84.12 97 PRO A CA 1
ATOM 751 C C . PRO A 1 97 ? -2.584 -11.190 6.117 1.00 84.12 97 PRO A C 1
ATOM 753 O O . PRO A 1 97 ? -2.075 -12.244 5.736 1.00 84.12 97 PRO A O 1
ATOM 756 N N . LYS A 1 98 ? -2.639 -10.850 7.409 1.00 70.50 98 LYS A N 1
ATOM 757 C CA . LYS A 1 98 ? -2.262 -11.767 8.497 1.00 70.50 98 LYS A CA 1
ATOM 758 C C . LYS A 1 98 ? -3.311 -12.852 8.702 1.00 70.50 98 LYS A C 1
ATOM 760 O O . LYS A 1 98 ? -4.506 -12.538 8.515 1.00 70.50 98 LYS A O 1
#

Sequence (98 aa):
MAGIILKIAFFTGDYMSDEAAHQPQPDPRQEKFIVDKELLTEDQLNGLAEEYCTRLHGLNDTENPLAERSHVLAAISRGDLVVWFDPVENIAGLGAPK

Nearest PDB structures (foldseek):
  1y0n-assembly1_A  TM=8.292E-01  e=1.185E-02  Pseudomonas aeruginosa PAO1
  2eui-assembly2_E  TM=5.617E-01  e=7.156E-01  Pseudomonas aeruginosa PAO1
  3mgd-assembly2_B  TM=4.211E-01  e=1.372E+00  Clostridium acetobutylicum
  3d8p-assembly2_B  TM=4.249E-01  e=4.428E+00  Staphylococcus aureus subsp. aureus Mu50

InterPro domains:
  IPR036685 YehU-like superfamily [G3DSA:1.10.10.610] (32-97)

Foldseek 3Di:
DVVVLVQVVVVVDDDDDDDDDPDVDDPPQDDKDFDQCVSDDPVRLLVQLLVQLVVPVPDDDDPDSCVCSVVSVVCCVVQQKTWIARSNVRDIHIDGDD

Solvent-accessible surface area (backbone atoms only — not comparable to full-atom values): 6304 Å² total; per-residue (Å²): 117,77,69,61,58,51,60,68,64,55,76,80,69,88,86,83,90,81,94,77,79,90,64,87,64,83,89,60,86,44,72,69,43,79,50,65,68,88,82,48,54,71,69,55,52,49,51,43,30,49,52,46,35,63,71,59,71,82,64,95,77,69,96,53,60,67,71,50,32,66,57,47,51,51,30,42,72,74,54,64,28,38,40,37,36,31,68,71,82,69,45,75,44,69,41,70,69,132

Radius of gyration: 17.11 Å; Cα contacts (8 Å, |Δi|>4): 85; chains: 1; bounding box: 43×28×48 Å

Mean predicted aligned error: 12.46 Å

pLDDT: mean 72.22, std 18.71, range [38.81, 93.12]